Protein AF-A0A378N7R4-F1 (afdb_monomer_lite)

Radius of gyration: 13.7 Å; chains: 1; bounding box: 36×20×37 Å

Organism: Mannheimia haemolytica (NCBI:txid75985)

pLDDT: mean 88.87, std 7.48, range [58.0, 95.94]

Secondary structure (DSSP, 8-state):
-HHHHHHHHH-SSHHHHHHHHHHHHHHHHHHHTS--GGGTT-HHHHHHHHHHHHHHHHHHHHHHHHHHTT-HHHHHHHHHHHHHHHHHHHHHH-

InterPro domains:
  IPR009155 Cytochrome b562 [PF07361] (1-94)
  IPR010980 Cytochrome c/b562 [SSF47175] (1-94)

Sequence (94 aa):
MNMQANKLMRAESAEEFSEIANDFIIITEKTKGIFPNSVEGDKAAQEDYQAGMQKLIDMVNQASEKAQAGELQEAKMLISELEMIKREYHKKYK

Structure (mmCIF, N/CA/C/O backbone):
data_AF-A0A378N7R4-F1
#
_entry.id   AF-A0A378N7R4-F1
#
loop_
_atom_site.group_PDB
_atom_site.id
_atom_site.type_symbol
_atom_site.label_atom_id
_atom_site.label_alt_id
_atom_site.label_comp_id
_atom_site.label_asym_id
_atom_site.label_entity_id
_atom_site.label_seq_id
_atom_site.pdbx_PDB_ins_code
_atom_site.Cartn_x
_atom_site.Cartn_y
_atom_site.Cartn_z
_atom_site.occupancy
_atom_site.B_iso_or_equiv
_atom_site.auth_seq_id
_atom_site.auth_comp_id
_atom_site.auth_asym_id
_atom_site.auth_atom_id
_atom_site.pdbx_PDB_model_num
ATOM 1 N N . MET A 1 1 ? 10.387 2.123 2.869 1.00 58.00 1 MET A N 1
ATOM 2 C CA . MET A 1 1 ? 9.214 1.296 2.508 1.00 58.00 1 MET A CA 1
ATOM 3 C C . MET A 1 1 ? 8.905 0.147 3.478 1.00 58.00 1 MET A C 1
ATOM 5 O O . MET A 1 1 ? 7.731 -0.144 3.658 1.00 58.00 1 MET A O 1
ATOM 9 N N . ASN A 1 2 ? 9.870 -0.544 4.115 1.00 59.00 2 ASN A N 1
ATOM 10 C CA . ASN A 1 2 ? 9.554 -1.609 5.105 1.00 59.00 2 ASN A CA 1
ATOM 11 C C . ASN A 1 2 ? 8.912 -1.118 6.411 1.00 59.00 2 ASN A C 1
ATOM 13 O O . ASN A 1 2 ? 8.248 -1.885 7.101 1.00 59.00 2 ASN A O 1
ATOM 17 N N . MET A 1 3 ? 9.091 0.155 6.754 1.00 62.06 3 MET A N 1
ATOM 18 C CA . MET A 1 3 ? 8.549 0.704 7.994 1.00 62.06 3 MET A CA 1
ATOM 19 C C . MET A 1 3 ? 7.047 1.002 7.884 1.00 62.06 3 MET A C 1
ATOM 21 O O . MET A 1 3 ? 6.328 0.850 8.860 1.00 62.06 3 MET A O 1
ATOM 25 N N . GLN A 1 4 ? 6.570 1.394 6.700 1.00 72.69 4 GLN A N 1
ATOM 26 C CA . GLN A 1 4 ? 5.199 1.857 6.479 1.00 72.69 4 GLN A CA 1
ATOM 27 C C . GLN A 1 4 ? 4.164 0.718 6.495 1.00 72.69 4 GLN A C 1
ATOM 29 O O . GLN A 1 4 ? 3.147 0.844 7.163 1.00 72.69 4 GLN A O 1
ATOM 34 N N . ALA A 1 5 ? 4.444 -0.427 5.864 1.00 76.69 5 ALA A N 1
ATOM 35 C CA . ALA A 1 5 ? 3.527 -1.576 5.889 1.00 76.69 5 ALA A CA 1
ATOM 36 C C . ALA A 1 5 ? 3.338 -2.152 7.307 1.00 76.69 5 ALA A C 1
ATOM 38 O O . ALA A 1 5 ? 2.227 -2.468 7.721 1.00 76.69 5 ALA A O 1
ATOM 39 N N . ASN A 1 6 ? 4.410 -2.195 8.106 1.00 85.00 6 ASN A N 1
ATOM 40 C CA . ASN A 1 6 ? 4.316 -2.577 9.518 1.00 85.00 6 ASN A CA 1
ATOM 41 C C . ASN A 1 6 ? 3.503 -1.577 10.352 1.00 85.00 6 ASN A C 1
ATOM 43 O O . ASN A 1 6 ? 2.845 -1.983 11.306 1.00 85.00 6 ASN A O 1
ATOM 47 N N . LYS A 1 7 ? 3.552 -0.283 10.014 1.00 88.56 7 LYS A N 1
ATOM 48 C CA . LYS A 1 7 ? 2.719 0.738 10.660 1.00 88.56 7 LYS A CA 1
ATOM 49 C C . LYS A 1 7 ? 1.242 0.549 10.301 1.00 88.56 7 LYS A C 1
ATOM 51 O O . LYS A 1 7 ? 0.422 0.533 11.206 1.00 88.56 7 LYS A O 1
ATOM 56 N N . LEU A 1 8 ? 0.917 0.279 9.034 1.00 90.75 8 LEU A N 1
ATOM 57 C CA . LEU A 1 8 ? -0.456 -0.020 8.596 1.00 90.75 8 LEU A CA 1
ATOM 58 C C . LEU A 1 8 ? -1.065 -1.218 9.345 1.00 90.75 8 LEU A C 1
ATOM 60 O O . LEU A 1 8 ? -2.201 -1.159 9.804 1.00 90.75 8 LEU A O 1
ATOM 64 N N . MET A 1 9 ? -0.288 -2.285 9.560 1.00 90.75 9 MET A N 1
ATOM 65 C CA . MET A 1 9 ? -0.730 -3.444 10.354 1.00 90.75 9 MET A CA 1
ATOM 66 C C . MET A 1 9 ? -1.013 -3.106 11.826 1.00 90.75 9 MET A C 1
ATOM 68 O O . MET A 1 9 ? -1.841 -3.754 12.474 1.00 90.75 9 MET A O 1
ATOM 72 N N . ARG A 1 10 ? -0.322 -2.098 12.363 1.00 92.31 10 ARG A N 1
ATOM 73 C CA . ARG A 1 10 ? -0.418 -1.675 13.764 1.00 92.31 10 ARG A CA 1
ATOM 74 C C . ARG A 1 10 ? -1.445 -0.578 14.010 1.00 92.31 10 ARG A C 1
ATOM 76 O O . ARG A 1 10 ? -1.793 -0.407 15.166 1.00 92.31 10 ARG A O 1
ATOM 83 N N . ALA A 1 11 ? -1.947 0.080 12.966 1.00 93.88 11 ALA A N 1
ATOM 84 C CA . ALA A 1 11 ? -2.925 1.155 13.093 1.00 93.88 11 ALA A CA 1
ATOM 85 C C . ALA A 1 11 ? -4.134 0.726 13.940 1.00 93.88 11 ALA A C 1
ATOM 87 O O . ALA A 1 11 ? -4.708 -0.344 13.710 1.00 93.88 11 ALA A O 1
ATOM 88 N N . GLU A 1 12 ? -4.509 1.533 14.924 1.00 93.38 12 GLU A N 1
ATOM 89 C CA . GLU A 1 12 ? -5.591 1.235 15.868 1.00 93.38 12 GLU A CA 1
ATOM 90 C C . GLU A 1 12 ? -6.938 1.810 15.411 1.00 93.38 12 GLU A C 1
ATOM 92 O O . GLU A 1 12 ? -7.985 1.365 15.882 1.00 93.38 12 GLU A O 1
ATOM 97 N N . SER A 1 13 ? -6.928 2.735 14.445 1.00 95.25 13 SER A N 1
ATOM 98 C CA . SER A 1 13 ? -8.130 3.330 13.856 1.00 95.25 13 SER A CA 1
ATOM 99 C C . SER A 1 13 ? -8.056 3.452 12.330 1.00 95.25 13 SER A C 1
ATOM 101 O O . SER A 1 13 ? -6.998 3.291 11.715 1.00 95.25 13 SER A O 1
ATOM 103 N N . ALA A 1 14 ? -9.205 3.733 11.709 1.00 93.69 14 ALA A N 1
ATOM 104 C CA . ALA A 1 14 ? -9.305 3.983 10.273 1.00 93.69 14 ALA A CA 1
ATOM 105 C C . ALA A 1 14 ? -8.596 5.282 9.856 1.00 93.69 14 ALA A C 1
ATOM 107 O O . ALA A 1 14 ? -8.012 5.346 8.771 1.00 93.69 14 ALA A O 1
ATOM 108 N N . GLU A 1 15 ? -8.614 6.300 10.719 1.00 94.12 15 GLU A N 1
ATOM 109 C CA . GLU A 1 15 ? -7.913 7.569 10.519 1.00 94.12 15 GLU A CA 1
ATOM 110 C C . GLU A 1 15 ? -6.400 7.354 10.517 1.00 94.12 15 GLU A C 1
ATOM 112 O O . GLU A 1 15 ? -5.738 7.715 9.546 1.00 94.12 15 GLU A O 1
ATOM 117 N N . GLU A 1 16 ? -5.867 6.680 11.543 1.00 94.88 16 GLU A N 1
ATOM 118 C CA . GLU A 1 16 ? -4.436 6.370 11.620 1.00 94.88 16 GLU A CA 1
ATOM 119 C C . GLU A 1 16 ? -3.998 5.521 10.417 1.00 94.88 16 GLU A C 1
ATOM 121 O O . GLU A 1 16 ? -2.971 5.787 9.789 1.00 94.88 16 GLU A O 1
ATOM 126 N N . PHE A 1 17 ? -4.808 4.526 10.040 1.00 95.94 17 PHE A N 1
ATOM 127 C CA . PHE A 1 17 ? -4.546 3.708 8.860 1.00 95.94 17 PHE A CA 1
ATOM 128 C C . PHE A 1 17 ? -4.483 4.560 7.585 1.00 95.94 17 PHE A C 1
ATOM 130 O O . PHE A 1 17 ? -3.545 4.414 6.802 1.00 95.94 17 PHE A O 1
ATOM 137 N N . SER A 1 18 ? -5.445 5.467 7.388 1.00 93.50 18 SER A N 1
ATOM 138 C CA . SER A 1 18 ? -5.518 6.340 6.209 1.00 93.50 18 SER A CA 1
ATOM 139 C C . SER A 1 18 ? -4.332 7.307 6.128 1.00 93.50 18 SER A C 1
ATOM 141 O O . SER A 1 18 ? -3.790 7.532 5.047 1.00 93.50 18 SER A O 1
ATOM 143 N N . GLU A 1 19 ? -3.883 7.864 7.255 1.00 94.69 19 GLU A N 1
ATOM 144 C CA . GLU A 1 19 ? -2.698 8.731 7.302 1.00 94.69 19 GLU A CA 1
ATOM 145 C C . GLU A 1 19 ? -1.433 7.975 6.885 1.00 94.69 19 GLU A C 1
ATOM 147 O O . GLU A 1 19 ? -0.695 8.413 5.998 1.00 94.69 19 GLU A O 1
ATOM 152 N N . ILE A 1 20 ? -1.214 6.786 7.455 1.00 94.88 20 ILE A N 1
ATOM 153 C CA . ILE A 1 20 ? -0.062 5.948 7.108 1.00 94.88 20 ILE A CA 1
ATOM 154 C C . ILE A 1 20 ? -0.149 5.481 5.643 1.00 94.88 20 ILE A C 1
ATOM 156 O O . ILE A 1 20 ? 0.878 5.377 4.962 1.00 94.88 20 ILE A O 1
ATOM 160 N N . ALA A 1 21 ? -1.357 5.197 5.146 1.00 94.38 21 ALA A N 1
ATOM 161 C CA . ALA A 1 21 ? -1.603 4.787 3.766 1.00 94.38 21 ALA A CA 1
ATOM 162 C C . ALA A 1 21 ? -1.223 5.907 2.790 1.00 94.38 21 ALA A C 1
ATOM 164 O O . ALA A 1 21 ? -0.470 5.668 1.844 1.00 94.38 21 ALA A O 1
ATOM 165 N N . ASN A 1 22 ? -1.645 7.141 3.073 1.00 94.69 22 ASN A N 1
ATOM 166 C CA . ASN A 1 22 ? -1.269 8.318 2.292 1.00 94.69 22 ASN A CA 1
ATOM 167 C C . ASN A 1 22 ? 0.250 8.525 2.259 1.00 94.69 22 ASN A C 1
ATOM 169 O O . ASN A 1 22 ? 0.826 8.710 1.184 1.00 94.69 22 ASN A O 1
ATOM 173 N N . ASP A 1 23 ? 0.924 8.412 3.404 1.00 93.88 23 ASP A N 1
ATOM 174 C CA . ASP A 1 23 ? 2.386 8.493 3.469 1.00 93.88 23 ASP A CA 1
ATOM 175 C C . ASP A 1 23 ? 3.062 7.415 2.610 1.00 93.88 23 ASP A C 1
ATOM 177 O O . ASP A 1 23 ? 4.039 7.686 1.900 1.00 93.88 23 ASP A O 1
ATOM 181 N N . PHE A 1 24 ? 2.552 6.180 2.652 1.00 92.50 24 PHE A N 1
ATOM 182 C CA . PHE A 1 24 ? 3.053 5.091 1.817 1.00 92.50 24 PHE A CA 1
ATOM 183 C C . PHE A 1 24 ? 2.910 5.420 0.329 1.00 92.50 24 PHE A C 1
ATOM 185 O O . PHE A 1 24 ? 3.874 5.248 -0.424 1.00 92.50 24 PHE A O 1
ATOM 192 N N . ILE A 1 25 ? 1.740 5.902 -0.092 1.00 93.44 25 ILE A N 1
ATOM 193 C CA . ILE A 1 25 ? 1.444 6.234 -1.489 1.00 93.44 25 ILE A CA 1
ATOM 194 C C . ILE A 1 25 ? 2.369 7.350 -1.975 1.00 93.44 25 ILE A C 1
ATOM 196 O O . ILE A 1 25 ? 3.026 7.188 -3.001 1.00 93.44 25 ILE A O 1
ATOM 200 N N . ILE A 1 26 ? 2.521 8.431 -1.203 1.00 93.12 26 ILE A N 1
ATOM 201 C CA . ILE A 1 26 ? 3.398 9.560 -1.551 1.00 93.12 26 ILE A CA 1
ATOM 202 C C . ILE A 1 26 ? 4.848 9.097 -1.738 1.00 93.12 26 ILE A C 1
ATOM 204 O O . ILE A 1 26 ? 5.527 9.506 -2.683 1.00 93.12 26 ILE A O 1
ATOM 208 N N . ILE A 1 27 ? 5.350 8.247 -0.839 1.00 91.00 27 ILE A N 1
ATOM 209 C CA . ILE A 1 27 ? 6.714 7.710 -0.936 1.00 91.00 27 ILE A CA 1
ATOM 210 C C . ILE A 1 27 ? 6.850 6.791 -2.155 1.00 91.00 27 ILE A C 1
ATOM 212 O O . ILE A 1 27 ? 7.878 6.822 -2.837 1.00 91.00 27 ILE A O 1
ATOM 216 N N . THR A 1 28 ? 5.833 5.978 -2.429 1.00 90.44 28 THR A N 1
ATOM 217 C CA . THR A 1 28 ? 5.843 5.021 -3.539 1.00 90.44 28 THR A CA 1
ATOM 218 C C . THR A 1 28 ? 5.772 5.725 -4.886 1.00 90.44 28 THR A C 1
ATOM 220 O O . THR A 1 28 ? 6.573 5.398 -5.754 1.00 90.44 28 THR A O 1
ATOM 223 N N . GLU A 1 29 ? 4.955 6.768 -5.032 1.00 92.06 29 GLU A N 1
ATOM 224 C CA . GLU A 1 29 ? 4.927 7.608 -6.237 1.00 92.06 29 GLU A CA 1
ATOM 225 C C . GLU A 1 29 ? 6.276 8.284 -6.498 1.00 92.06 29 GLU A C 1
ATOM 227 O O . GLU A 1 29 ? 6.805 8.233 -7.607 1.00 92.06 29 GLU A O 1
ATOM 232 N N . LYS A 1 30 ? 6.910 8.840 -5.457 1.00 90.38 30 LYS A N 1
ATOM 233 C CA . LYS A 1 30 ? 8.263 9.406 -5.592 1.00 90.38 30 LYS A CA 1
ATOM 234 C C . LYS A 1 30 ? 9.281 8.362 -6.049 1.00 90.38 30 LYS A C 1
ATOM 236 O O . LYS A 1 30 ? 10.161 8.666 -6.845 1.00 90.38 30 LYS A O 1
ATOM 241 N N . THR A 1 31 ? 9.165 7.137 -5.544 1.00 86.50 31 THR A N 1
ATOM 242 C CA . THR A 1 31 ? 10.108 6.049 -5.839 1.00 86.50 31 THR A CA 1
ATOM 243 C C . THR A 1 31 ? 9.855 5.420 -7.207 1.00 86.50 31 THR A C 1
ATOM 245 O O . THR A 1 31 ? 10.798 5.021 -7.871 1.00 86.50 31 THR A O 1
ATOM 248 N N . LYS A 1 32 ? 8.608 5.402 -7.682 1.00 87.62 32 LYS A N 1
ATOM 249 C CA . LYS A 1 32 ? 8.225 4.927 -9.020 1.00 87.62 32 LYS A CA 1
ATOM 250 C C . LYS A 1 32 ? 8.942 5.683 -10.149 1.00 87.62 32 LYS A C 1
ATOM 252 O O . LYS A 1 32 ? 9.163 5.117 -11.217 1.00 87.62 32 LYS A O 1
ATOM 257 N N . GLY A 1 33 ? 9.335 6.938 -9.913 1.00 85.38 33 GLY A N 1
ATOM 258 C CA . GLY A 1 33 ? 10.157 7.729 -10.837 1.00 85.38 33 GLY A CA 1
ATOM 259 C C . GLY A 1 33 ? 11.673 7.517 -10.711 1.00 85.38 33 GLY A C 1
ATOM 260 O O . GLY A 1 33 ? 12.421 8.067 -11.514 1.00 85.38 33 GLY A O 1
ATOM 261 N N . ILE A 1 34 ? 12.139 6.754 -9.717 1.00 87.06 34 ILE A N 1
ATOM 262 C CA . ILE A 1 34 ? 13.559 6.502 -9.451 1.00 87.06 34 ILE A CA 1
ATOM 263 C C . ILE A 1 34 ? 13.858 5.045 -9.794 1.00 87.06 34 ILE A C 1
ATOM 265 O O . ILE A 1 34 ? 13.488 4.127 -9.065 1.00 87.06 34 ILE A O 1
ATOM 269 N N . PHE A 1 35 ? 14.547 4.832 -10.909 1.00 84.75 35 PHE A N 1
ATOM 270 C CA . PHE A 1 35 ? 14.875 3.488 -11.358 1.00 84.75 35 PHE A CA 1
ATOM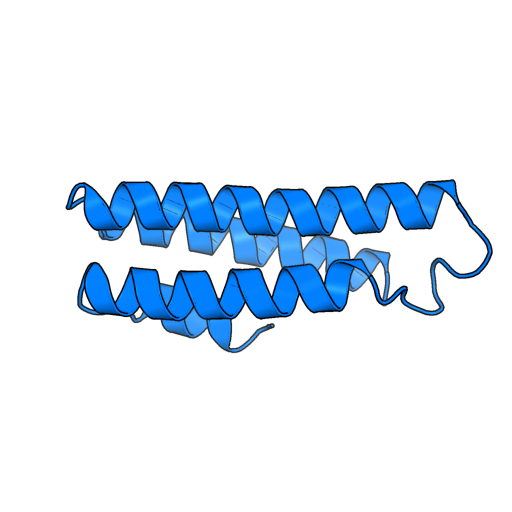 271 C C . PHE A 1 35 ? 16.069 2.906 -10.592 1.00 84.75 35 PHE A C 1
ATOM 273 O O . PHE A 1 35 ? 17.077 3.596 -10.419 1.00 84.75 35 PHE A O 1
ATOM 280 N N . PRO A 1 36 ? 15.996 1.642 -10.142 1.00 84.19 36 PRO A N 1
ATOM 281 C CA . PRO A 1 36 ? 17.173 0.940 -9.650 1.00 84.19 36 PRO A CA 1
ATOM 282 C C . PRO A 1 36 ? 18.159 0.661 -10.795 1.00 84.19 36 PRO A C 1
ATOM 284 O O . PRO A 1 36 ? 17.756 0.456 -11.939 1.00 84.19 36 PRO A O 1
ATOM 287 N N . ASN A 1 37 ? 19.455 0.577 -10.479 1.00 85.69 37 ASN A N 1
ATOM 288 C CA . ASN A 1 37 ? 20.508 0.292 -11.469 1.00 85.69 37 ASN A CA 1
ATOM 289 C C . ASN A 1 37 ? 20.266 -1.024 -12.234 1.00 85.69 37 ASN A C 1
ATOM 291 O O . ASN A 1 37 ? 20.702 -1.180 -13.368 1.00 85.69 37 ASN A O 1
ATOM 295 N N . SER A 1 38 ? 19.550 -1.969 -11.620 1.00 84.69 38 SER A N 1
ATOM 296 C CA . SER A 1 38 ? 19.173 -3.260 -12.204 1.00 84.69 38 SER A CA 1
ATOM 297 C C . SER A 1 38 ? 18.252 -3.156 -13.428 1.00 84.69 38 SER A C 1
ATOM 299 O O . SER A 1 38 ? 18.164 -4.119 -14.186 1.00 84.69 38 SER A O 1
ATOM 301 N N . VAL A 1 39 ? 17.583 -2.015 -13.638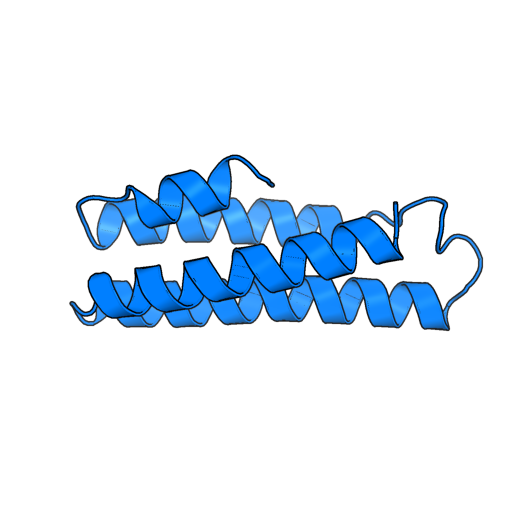 1.00 86.38 39 VAL A N 1
ATOM 302 C CA . VAL A 1 39 ? 16.709 -1.757 -14.802 1.00 86.38 39 VAL A CA 1
ATOM 303 C C . VAL A 1 39 ? 17.222 -0.610 -15.678 1.00 86.38 39 VAL A C 1
ATOM 305 O O . VAL A 1 39 ? 16.516 -0.105 -16.552 1.00 86.38 39 VAL A O 1
ATOM 308 N N . GLU A 1 40 ? 18.445 -0.138 -15.441 1.00 84.19 40 GLU A N 1
ATOM 309 C CA . GLU A 1 40 ? 19.019 0.962 -16.209 1.00 84.19 40 GLU A CA 1
ATOM 310 C C . GLU A 1 40 ? 19.216 0.556 -17.678 1.00 84.19 40 GLU A C 1
ATOM 312 O O . GLU A 1 40 ? 19.764 -0.499 -17.987 1.00 84.19 40 GLU A O 1
ATOM 317 N N . GLY A 1 41 ? 18.731 1.385 -18.606 1.00 84.38 41 GLY A N 1
ATOM 318 C CA . GLY A 1 41 ? 18.817 1.122 -20.047 1.00 84.38 41 GLY A CA 1
ATOM 319 C C . GLY A 1 41 ? 17.849 0.060 -20.591 1.00 84.38 41 GLY A C 1
ATOM 320 O O . GLY A 1 41 ? 17.721 -0.050 -21.809 1.00 84.38 41 GLY A O 1
ATOM 321 N N . ASP A 1 42 ? 17.124 -0.665 -19.733 1.00 90.75 42 ASP A N 1
ATOM 322 C CA . ASP A 1 42 ? 16.090 -1.622 -20.136 1.00 90.75 42 ASP A CA 1
ATOM 323 C C . ASP A 1 42 ? 14.692 -1.026 -19.933 1.00 90.75 42 ASP A C 1
ATOM 325 O O . ASP A 1 42 ? 14.130 -1.015 -18.837 1.00 90.75 42 ASP A O 1
ATOM 329 N N . LYS A 1 43 ? 14.106 -0.545 -21.032 1.00 90.06 43 LYS A N 1
ATOM 330 C CA . LYS A 1 43 ? 12.775 0.068 -21.025 1.00 90.06 43 LYS A CA 1
ATOM 331 C C . LYS A 1 43 ? 11.679 -0.900 -20.559 1.00 90.06 43 LYS A C 1
ATOM 333 O O . LYS A 1 43 ? 10.772 -0.476 -19.849 1.00 90.06 43 LYS A O 1
ATOM 338 N N . ALA A 1 44 ? 11.756 -2.180 -20.924 1.00 91.56 44 ALA A N 1
ATOM 339 C CA . ALA A 1 44 ? 10.744 -3.157 -20.525 1.00 91.56 44 ALA A CA 1
ATOM 340 C C . ALA A 1 44 ? 10.826 -3.436 -19.018 1.00 91.56 44 ALA A C 1
ATOM 342 O O . ALA A 1 44 ? 9.803 -3.496 -18.335 1.00 91.56 44 ALA A O 1
ATOM 343 N N . ALA A 1 45 ? 12.043 -3.533 -18.477 1.00 89.12 45 ALA A N 1
ATOM 344 C CA . ALA A 1 45 ? 12.250 -3.688 -17.042 1.00 89.12 45 ALA A CA 1
ATOM 345 C C . ALA A 1 45 ? 11.827 -2.438 -16.245 1.00 89.12 45 ALA A C 1
ATOM 347 O O . ALA A 1 45 ? 11.282 -2.570 -15.148 1.00 89.12 45 ALA A O 1
ATOM 348 N N . GLN A 1 46 ? 12.022 -1.237 -16.800 1.00 90.75 46 GLN A N 1
ATOM 349 C CA . GLN A 1 46 ? 11.538 0.024 -16.221 1.00 90.75 46 GLN A CA 1
ATOM 350 C C . GLN A 1 46 ? 10.008 0.095 -16.171 1.00 90.75 46 GLN A C 1
ATOM 352 O O . GLN A 1 46 ? 9.450 0.458 -15.134 1.00 90.75 46 GLN A O 1
ATOM 357 N N . GLU A 1 47 ? 9.328 -0.275 -17.259 1.00 91.94 47 GLU A N 1
ATOM 358 C CA . GLU A 1 47 ? 7.862 -0.320 -17.322 1.00 91.94 47 GLU A CA 1
ATOM 359 C C . GLU A 1 47 ? 7.289 -1.341 -16.324 1.00 91.94 47 GLU A C 1
ATOM 361 O O . GLU A 1 47 ? 6.355 -1.029 -15.585 1.00 91.94 47 GLU A O 1
ATOM 366 N N . ASP A 1 48 ? 7.890 -2.529 -16.229 1.00 90.75 48 ASP A N 1
ATOM 367 C CA . ASP A 1 48 ? 7.485 -3.580 -15.285 1.00 90.75 48 ASP A CA 1
ATOM 368 C C . ASP A 1 48 ? 7.711 -3.163 -13.817 1.00 90.75 48 ASP A C 1
ATOM 370 O O . ASP A 1 48 ? 6.853 -3.371 -12.954 1.00 90.75 48 ASP A O 1
ATOM 374 N N . TYR A 1 49 ? 8.823 -2.478 -13.527 1.00 90.19 49 TYR A N 1
ATOM 375 C CA . TYR A 1 49 ? 9.070 -1.876 -12.215 1.00 90.19 49 TYR A CA 1
ATOM 376 C C . TYR A 1 49 ? 7.999 -0.836 -11.851 1.00 90.19 49 TYR A C 1
ATOM 378 O O . TYR A 1 49 ? 7.444 -0.873 -10.748 1.00 90.19 49 TYR A O 1
ATOM 386 N N . GLN A 1 50 ? 7.670 0.071 -12.776 1.00 91.62 50 GLN A N 1
ATOM 387 C CA . GLN A 1 50 ? 6.647 1.097 -12.554 1.00 91.62 50 GLN A CA 1
ATOM 388 C C . GLN A 1 50 ? 5.255 0.500 -12.361 1.00 91.62 50 GLN A C 1
ATOM 390 O O . GLN A 1 50 ? 4.524 0.949 -11.476 1.00 91.62 50 GLN A O 1
ATOM 395 N N . ALA A 1 51 ? 4.901 -0.518 -13.147 1.00 92.06 51 ALA A N 1
ATOM 396 C CA . ALA A 1 51 ? 3.652 -1.255 -12.993 1.00 92.06 51 ALA A CA 1
ATOM 397 C C . ALA A 1 51 ? 3.577 -1.943 -11.620 1.00 92.06 51 ALA A C 1
ATOM 399 O O . ALA A 1 51 ? 2.544 -1.894 -10.955 1.00 92.06 51 ALA A O 1
ATOM 400 N N . GLY A 1 52 ? 4.693 -2.505 -11.148 1.00 90.25 52 GLY A N 1
ATOM 401 C CA . GLY A 1 52 ? 4.817 -3.038 -9.793 1.00 90.25 52 GLY A CA 1
ATOM 402 C C . GLY A 1 52 ? 4.551 -2.005 -8.708 1.00 90.25 52 GLY A C 1
ATOM 403 O O . GLY A 1 52 ? 3.761 -2.248 -7.798 1.00 90.25 52 GLY A O 1
ATOM 404 N N . MET A 1 53 ? 5.175 -0.831 -8.820 1.00 91.12 53 MET A N 1
ATOM 405 C CA . MET A 1 53 ? 4.957 0.266 -7.875 1.00 91.12 53 MET A CA 1
ATOM 406 C C . MET A 1 53 ? 3.513 0.774 -7.904 1.00 91.12 53 MET A C 1
ATOM 408 O O . MET A 1 53 ? 2.945 1.025 -6.842 1.00 91.12 53 MET A O 1
ATOM 412 N N . GLN A 1 54 ? 2.890 0.854 -9.085 1.00 93.81 54 GLN A N 1
ATOM 413 C CA . GLN A 1 54 ? 1.472 1.200 -9.203 1.00 93.81 54 GLN A CA 1
ATOM 414 C C . GLN A 1 54 ? 0.583 0.168 -8.506 1.00 93.81 54 GLN A C 1
ATOM 416 O O . GLN A 1 54 ? -0.292 0.538 -7.733 1.00 93.81 54 GLN A O 1
ATOM 421 N N . LYS A 1 55 ? 0.863 -1.127 -8.684 1.00 92.25 55 LYS A N 1
ATOM 422 C CA . LYS A 1 55 ? 0.115 -2.199 -8.016 1.00 92.25 55 LYS A CA 1
ATOM 423 C C . LYS A 1 55 ? 0.180 -2.092 -6.488 1.00 92.25 55 LYS A C 1
ATOM 425 O O . LYS A 1 55 ? -0.812 -2.360 -5.814 1.00 92.25 55 LYS A O 1
ATOM 430 N N . LEU A 1 56 ? 1.330 -1.695 -5.933 1.00 91.06 56 LEU A N 1
ATOM 431 C CA . LEU A 1 56 ? 1.462 -1.445 -4.493 1.00 91.06 56 LEU A CA 1
ATOM 432 C C . LEU A 1 56 ? 0.588 -0.263 -4.046 1.00 91.06 56 LEU A C 1
ATOM 434 O O . LEU A 1 56 ? -0.060 -0.353 -3.008 1.00 91.06 56 LEU A O 1
ATOM 438 N N . ILE A 1 57 ? 0.559 0.821 -4.824 1.00 93.19 57 ILE A N 1
ATOM 439 C CA . ILE A 1 57 ? -0.282 1.998 -4.554 1.00 93.19 57 ILE A CA 1
ATOM 440 C C . ILE A 1 57 ? -1.764 1.621 -4.585 1.00 93.19 57 ILE A C 1
ATOM 442 O O . ILE A 1 57 ? -2.488 1.924 -3.640 1.00 93.19 57 ILE A O 1
ATOM 446 N N . ASP A 1 58 ? -2.200 0.908 -5.621 1.00 94.56 58 ASP A N 1
ATOM 447 C CA . ASP A 1 58 ? -3.598 0.510 -5.794 1.00 94.56 58 ASP A CA 1
ATOM 448 C C . ASP A 1 58 ? -4.077 -0.380 -4.639 1.00 94.56 58 ASP A C 1
ATOM 450 O O . ASP A 1 58 ? -5.178 -0.198 -4.124 1.00 94.56 58 ASP A O 1
ATOM 454 N N . MET A 1 59 ? -3.228 -1.300 -4.174 1.00 93.62 59 MET A N 1
ATOM 455 C CA . MET A 1 59 ? -3.536 -2.160 -3.030 1.00 93.62 59 MET A CA 1
ATOM 456 C C . MET A 1 59 ? -3.660 -1.369 -1.719 1.00 93.62 59 MET A C 1
ATOM 458 O O . MET A 1 59 ? -4.546 -1.656 -0.915 1.00 93.62 59 MET A O 1
ATOM 462 N N . VAL A 1 60 ? -2.815 -0.354 -1.501 1.00 94.38 60 VAL A N 1
ATOM 463 C CA . VAL A 1 60 ? -2.932 0.522 -0.321 1.00 94.38 60 VAL A CA 1
ATOM 464 C C . VAL A 1 60 ? -4.166 1.415 -0.400 1.00 94.38 60 VAL A C 1
ATOM 466 O O . VAL A 1 60 ? -4.825 1.596 0.621 1.00 94.38 60 VAL A O 1
ATOM 469 N N . ASN A 1 61 ? -4.525 1.913 -1.586 1.00 95.31 61 ASN A N 1
ATOM 470 C CA . ASN A 1 61 ? -5.775 2.649 -1.792 1.00 95.31 61 ASN A CA 1
ATOM 471 C C . ASN A 1 61 ? -6.989 1.785 -1.434 1.00 95.31 61 ASN A C 1
ATOM 473 O O . ASN A 1 61 ? -7.804 2.196 -0.613 1.00 95.31 61 ASN A O 1
ATOM 477 N N . GLN A 1 62 ? -7.060 0.557 -1.957 1.00 95.38 62 GLN A N 1
ATOM 478 C CA . GLN A 1 62 ? -8.137 -0.382 -1.626 1.00 95.38 62 GLN A CA 1
ATOM 479 C C . GLN A 1 62 ? -8.190 -0.679 -0.123 1.00 95.38 62 GLN A C 1
ATOM 481 O O . GLN A 1 62 ? -9.263 -0.684 0.478 1.00 95.38 62 GLN A O 1
ATOM 486 N N . ALA A 1 63 ? -7.036 -0.882 0.517 1.00 94.94 63 ALA A N 1
ATOM 487 C CA . ALA A 1 63 ? -6.981 -1.079 1.960 1.00 94.94 63 ALA A CA 1
ATOM 488 C C . ALA A 1 63 ? -7.456 0.165 2.737 1.00 94.94 63 ALA A C 1
ATOM 490 O O . ALA A 1 63 ? -8.142 0.033 3.747 1.00 94.94 63 ALA A O 1
ATOM 491 N N . SER A 1 64 ? -7.145 1.373 2.262 1.00 94.56 64 SER A N 1
ATOM 492 C CA . SER A 1 64 ? -7.615 2.622 2.867 1.00 94.56 64 SER A CA 1
ATOM 493 C C . SER A 1 64 ? -9.133 2.784 2.741 1.00 94.56 64 SER A C 1
ATOM 495 O O . SER A 1 64 ? -9.783 3.147 3.718 1.00 94.56 64 SER A O 1
ATOM 497 N N . GLU A 1 65 ? -9.712 2.472 1.579 1.00 95.44 65 GLU A N 1
ATOM 498 C CA 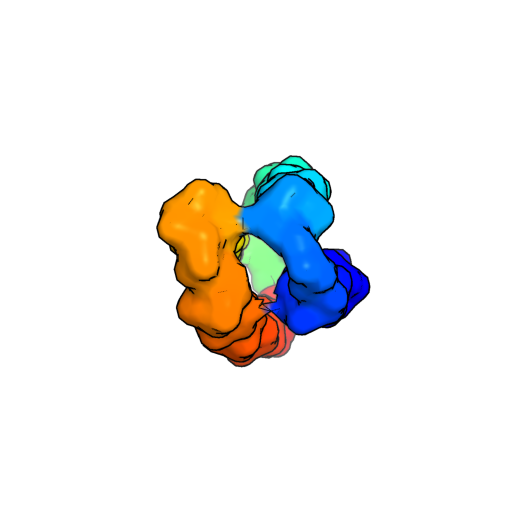. GLU A 1 65 ? -11.168 2.483 1.362 1.00 95.44 65 GLU A CA 1
ATOM 499 C C . GLU A 1 65 ? -11.877 1.500 2.303 1.00 95.44 65 GLU A C 1
ATOM 501 O O . GLU A 1 65 ? -12.864 1.848 2.951 1.00 95.44 65 GLU A O 1
ATOM 506 N N . LYS A 1 66 ? -11.317 0.294 2.453 1.00 95.19 66 LYS A N 1
ATOM 507 C CA . LYS A 1 66 ? -11.785 -0.717 3.409 1.00 95.19 66 LYS A CA 1
ATOM 508 C C . LYS A 1 66 ? -11.726 -0.219 4.851 1.00 95.19 66 LYS A C 1
ATOM 510 O O . LYS A 1 66 ? -12.704 -0.333 5.586 1.00 95.19 66 LYS A O 1
ATOM 515 N N . ALA A 1 67 ? -10.614 0.392 5.258 1.00 95.25 67 ALA A N 1
ATOM 516 C CA . ALA A 1 67 ? -10.486 0.959 6.597 1.00 95.25 67 ALA A CA 1
ATOM 517 C C . ALA A 1 67 ? -11.545 2.047 6.852 1.00 95.25 67 ALA A C 1
ATOM 519 O O . ALA A 1 67 ? -12.200 2.024 7.893 1.00 95.25 67 ALA A O 1
ATOM 520 N N . GLN A 1 68 ? -11.769 2.945 5.886 1.00 94.38 68 GLN A N 1
ATOM 521 C CA . GLN A 1 68 ? -12.775 4.013 5.966 1.00 94.38 68 GLN A CA 1
ATOM 522 C C . GLN A 1 68 ? -14.217 3.491 5.989 1.00 94.38 68 GLN A C 1
ATOM 524 O O . GLN A 1 68 ? -15.082 4.110 6.605 1.00 94.38 68 GLN A O 1
ATOM 529 N N . ALA A 1 69 ? -14.476 2.329 5.386 1.00 95.75 69 ALA A N 1
ATOM 530 C CA . ALA A 1 69 ? -15.758 1.632 5.480 1.00 95.75 69 ALA A CA 1
ATOM 531 C C . ALA A 1 69 ? -15.997 0.953 6.849 1.00 95.75 69 ALA A C 1
ATOM 533 O O . ALA A 1 69 ? -17.039 0.335 7.054 1.00 95.75 69 ALA A O 1
ATOM 534 N N . GLY A 1 70 ? -15.053 1.056 7.794 1.00 94.56 70 GLY A N 1
ATOM 535 C CA . GLY A 1 70 ? -15.105 0.375 9.093 1.00 94.56 70 GLY A CA 1
ATOM 536 C C . GLY A 1 70 ? -14.525 -1.043 9.065 1.00 94.56 70 GLY A C 1
ATOM 537 O O . GLY A 1 70 ? -14.525 -1.734 10.084 1.00 94.56 70 GLY A O 1
ATOM 538 N N . GLU A 1 71 ? -13.969 -1.474 7.932 1.00 95.81 71 GLU A N 1
ATOM 539 C CA . GLU A 1 71 ? -13.428 -2.818 7.703 1.00 95.81 71 GLU A CA 1
ATOM 540 C C . GLU A 1 71 ? -11.904 -2.847 7.941 1.00 95.81 71 GLU A C 1
ATOM 542 O O . GLU A 1 71 ? -11.122 -3.359 7.138 1.00 95.81 71 GLU A O 1
ATOM 547 N N . LEU A 1 72 ? -11.445 -2.296 9.074 1.00 94.00 72 LEU A N 1
ATOM 548 C CA . LEU A 1 72 ? -10.012 -2.153 9.389 1.00 94.00 72 LEU A CA 1
ATOM 549 C C . LEU A 1 72 ? -9.259 -3.498 9.425 1.00 94.00 72 LEU A C 1
ATOM 551 O O . LEU A 1 72 ? -8.084 -3.571 9.069 1.00 94.00 72 LEU A O 1
ATOM 555 N N . GLN A 1 73 ? -9.917 -4.579 9.844 1.00 93.38 73 GLN A N 1
ATOM 556 C CA . GLN A 1 73 ? -9.325 -5.922 9.814 1.00 93.38 73 GLN A CA 1
ATOM 557 C C . GLN A 1 73 ? -9.070 -6.396 8.375 1.00 93.38 73 GLN A C 1
ATOM 559 O O . GLN A 1 73 ? -7.987 -6.904 8.088 1.00 93.38 73 GLN A O 1
ATOM 564 N N . GLU A 1 74 ? -10.019 -6.179 7.459 1.00 92.75 74 GLU A N 1
ATOM 565 C CA . GLU A 1 74 ? -9.857 -6.523 6.040 1.00 92.75 74 GLU A CA 1
ATOM 566 C C . GLU A 1 74 ? -8.768 -5.680 5.380 1.00 92.75 74 GLU A C 1
ATOM 568 O O . GLU A 1 74 ? -7.916 -6.215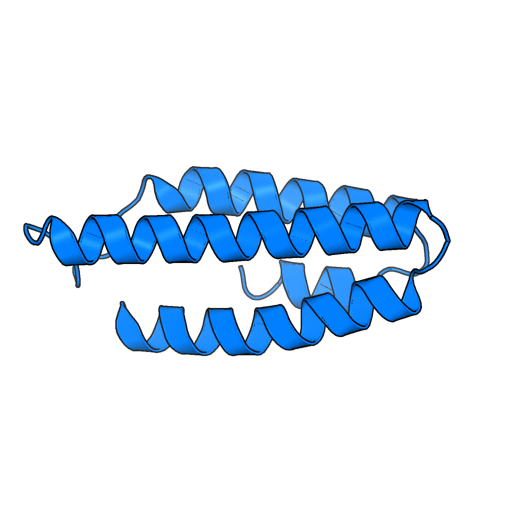 4.669 1.00 92.75 74 GLU A O 1
ATOM 573 N N . ALA A 1 75 ? -8.723 -4.385 5.701 1.00 94.62 75 ALA A N 1
ATOM 574 C CA . ALA A 1 75 ? -7.649 -3.496 5.276 1.00 94.62 75 ALA A CA 1
ATOM 575 C C . ALA A 1 75 ? -6.267 -4.050 5.660 1.00 94.62 75 ALA A C 1
ATOM 577 O O . ALA A 1 75 ? -5.362 -4.121 4.830 1.00 94.62 75 ALA A O 1
ATOM 578 N N . LYS A 1 76 ? -6.100 -4.524 6.901 1.00 93.06 76 LYS A N 1
ATOM 579 C CA . LYS A 1 76 ? -4.842 -5.130 7.368 1.00 93.06 76 LYS A CA 1
ATOM 580 C C . LYS A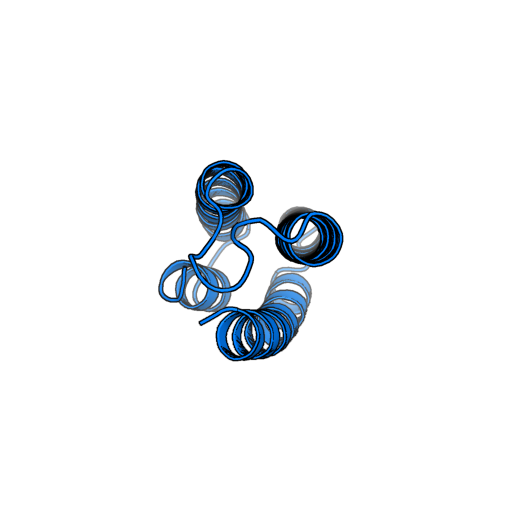 1 76 ? -4.511 -6.451 6.665 1.00 93.06 76 LYS A C 1
ATOM 582 O O . LYS A 1 76 ? -3.337 -6.728 6.414 1.00 93.06 76 LYS A O 1
ATOM 587 N N . MET A 1 77 ? -5.505 -7.259 6.299 1.00 92.00 77 MET A N 1
ATOM 588 C CA . MET A 1 77 ? -5.252 -8.471 5.509 1.00 92.00 77 MET A CA 1
ATOM 589 C C . MET A 1 77 ? -4.659 -8.130 4.135 1.00 92.00 77 MET A C 1
ATOM 591 O O . MET A 1 77 ? -3.642 -8.714 3.761 1.00 92.00 77 MET A O 1
ATOM 595 N N . LEU A 1 78 ? -5.189 -7.111 3.447 1.00 91.00 78 LEU A N 1
ATOM 596 C CA . LEU A 1 78 ? -4.638 -6.633 2.169 1.00 91.00 78 LEU A CA 1
ATOM 597 C C . LEU A 1 78 ? -3.178 -6.163 2.300 1.00 91.00 78 LEU A C 1
ATOM 599 O O . LEU A 1 78 ? -2.338 -6.452 1.450 1.00 91.00 78 LEU A O 1
ATOM 603 N N . ILE A 1 79 ? -2.827 -5.502 3.406 1.00 90.81 79 ILE A N 1
ATOM 604 C CA . ILE A 1 79 ? -1.439 -5.081 3.666 1.00 90.81 79 ILE A CA 1
ATOM 605 C C . ILE A 1 79 ? -0.496 -6.266 3.908 1.00 90.81 79 ILE A C 1
ATOM 607 O O . ILE A 1 79 ? 0.695 -6.190 3.592 1.00 90.81 79 ILE A O 1
ATOM 611 N N . SER A 1 80 ? -1.003 -7.385 4.422 1.00 87.62 80 SER A N 1
ATOM 612 C CA . SER A 1 80 ? -0.196 -8.600 4.570 1.00 87.62 80 SER A CA 1
ATOM 613 C C . SER A 1 80 ? 0.193 -9.183 3.205 1.00 87.62 80 SER A C 1
ATOM 615 O O . SER A 1 80 ? 1.328 -9.630 3.025 1.00 87.62 80 SER A O 1
ATOM 617 N N . GLU A 1 81 ? -0.703 -9.111 2.218 1.00 86.12 81 GLU A N 1
ATOM 618 C CA . GLU A 1 81 ? -0.409 -9.493 0.830 1.00 86.12 81 GLU A CA 1
ATOM 619 C C . GLU A 1 81 ? 0.587 -8.535 0.167 1.00 86.12 81 GLU A C 1
ATOM 621 O O . GLU A 1 81 ? 1.515 -8.972 -0.522 1.00 86.12 81 GLU A O 1
ATOM 626 N N . LEU A 1 82 ? 0.468 -7.237 0.455 1.00 86.44 82 LEU A N 1
ATOM 627 C CA . LEU A 1 82 ? 1.391 -6.212 -0.029 1.00 86.44 82 LEU A CA 1
ATOM 628 C C . LEU A 1 82 ? 2.847 -6.501 0.356 1.00 86.44 82 LEU A C 1
ATOM 630 O O . LEU A 1 82 ? 3.761 -6.311 -0.451 1.00 86.44 82 LEU A O 1
ATOM 634 N N . GLU A 1 83 ? 3.086 -6.975 1.580 1.00 83.69 83 GLU A N 1
ATOM 635 C CA . GLU A 1 83 ? 4.431 -7.326 2.047 1.00 83.69 83 GLU A CA 1
ATOM 636 C C . GLU A 1 83 ? 5.056 -8.469 1.238 1.00 83.69 83 GLU A C 1
ATOM 638 O O . GLU A 1 83 ? 6.269 -8.458 1.005 1.00 83.69 83 GLU A O 1
ATOM 643 N N . MET A 1 84 ? 4.253 -9.426 0.762 1.00 83.75 84 MET A N 1
ATOM 644 C CA . MET A 1 84 ? 4.741 -10.497 -0.111 1.00 83.75 84 MET A CA 1
ATOM 645 C C . MET A 1 84 ? 5.166 -9.939 -1.470 1.00 83.75 84 MET A C 1
ATOM 647 O O . MET A 1 84 ? 6.313 -10.135 -1.878 1.00 83.75 84 MET A O 1
ATOM 651 N N . ILE A 1 85 ? 4.300 -9.148 -2.112 1.00 82.88 85 ILE A N 1
ATOM 652 C CA . ILE A 1 85 ? 4.575 -8.531 -3.420 1.00 82.88 85 ILE A CA 1
ATOM 653 C C . ILE A 1 85 ? 5.822 -7.648 -3.344 1.00 82.88 85 ILE A C 1
ATOM 655 O O . ILE A 1 85 ? 6.708 -7.714 -4.197 1.00 82.88 85 ILE A O 1
ATOM 659 N N . LYS A 1 86 ? 5.949 -6.845 -2.285 1.00 82.38 86 LYS A N 1
ATOM 660 C CA . LYS A 1 86 ? 7.104 -5.964 -2.117 1.00 82.38 86 LYS A CA 1
ATOM 661 C C . LYS A 1 86 ? 8.413 -6.740 -1.990 1.00 82.38 86 LYS A C 1
ATOM 663 O O . LYS A 1 86 ? 9.431 -6.296 -2.519 1.00 82.38 86 LYS A O 1
ATOM 668 N N . ARG A 1 87 ? 8.414 -7.891 -1.310 1.00 83.38 87 ARG A N 1
ATOM 669 C CA . ARG A 1 87 ? 9.603 -8.756 -1.218 1.00 83.38 87 ARG A CA 1
ATOM 670 C C . ARG A 1 87 ? 9.982 -9.336 -2.574 1.00 83.38 87 ARG A C 1
ATOM 672 O O . ARG A 1 87 ? 11.171 -9.372 -2.887 1.00 83.38 87 ARG A O 1
ATOM 679 N N . GLU A 1 88 ? 9.003 -9.750 -3.372 1.00 83.44 88 GLU A N 1
ATOM 680 C CA . GLU A 1 88 ? 9.238 -10.261 -4.726 1.00 83.44 88 GLU A CA 1
ATOM 681 C C . GLU A 1 88 ? 9.851 -9.190 -5.631 1.00 83.44 88 GLU A C 1
ATOM 683 O O . GLU A 1 88 ? 10.915 -9.415 -6.209 1.00 83.44 88 GLU A O 1
ATOM 688 N N . TYR A 1 89 ? 9.252 -7.998 -5.679 1.00 80.44 89 TYR A N 1
ATOM 689 C CA . TYR A 1 89 ? 9.765 -6.875 -6.468 1.00 80.44 89 TYR A CA 1
ATOM 690 C C . TYR A 1 89 ? 11.133 -6.401 -5.974 1.00 80.44 89 TYR A C 1
ATOM 692 O O . TYR A 1 89 ? 12.035 -6.173 -6.778 1.00 80.44 89 TYR A O 1
ATOM 700 N N . HIS A 1 90 ? 11.337 -6.317 -4.656 1.00 81.31 90 HIS A N 1
ATOM 701 C CA . HIS A 1 90 ? 12.646 -5.971 -4.111 1.00 81.31 90 HIS A CA 1
ATOM 702 C C . HIS A 1 90 ? 13.705 -6.998 -4.509 1.00 81.31 90 HIS A C 1
ATOM 704 O O . HIS A 1 90 ? 14.792 -6.604 -4.894 1.00 81.31 90 HIS A O 1
ATOM 710 N N . LYS A 1 91 ? 13.405 -8.302 -4.469 1.00 83.81 91 LYS A N 1
ATOM 711 C CA . LYS A 1 91 ? 14.345 -9.345 -4.904 1.00 83.81 91 LYS A CA 1
ATOM 712 C C . LYS A 1 91 ? 14.636 -9.272 -6.406 1.00 83.81 91 LYS A C 1
ATOM 714 O O . LYS A 1 91 ? 15.765 -9.535 -6.803 1.00 83.81 91 LYS A O 1
ATOM 719 N N . LYS A 1 92 ? 13.628 -8.945 -7.217 1.00 80.81 92 LYS A N 1
ATOM 720 C CA . LYS A 1 92 ? 13.727 -8.891 -8.681 1.00 80.81 92 LYS A CA 1
ATOM 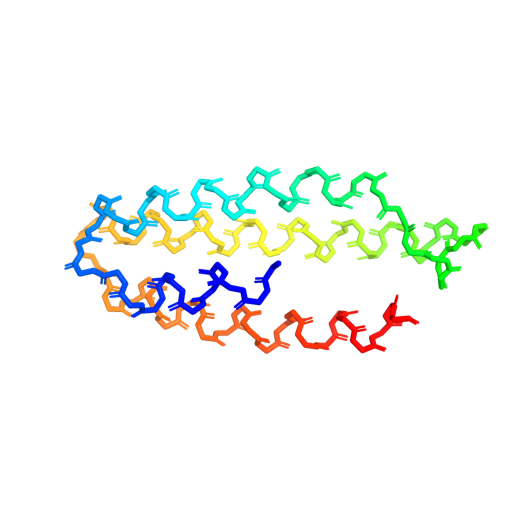721 C C . LYS A 1 92 ? 14.580 -7.723 -9.180 1.00 80.81 92 LYS A C 1
ATOM 723 O O . LYS A 1 92 ? 15.282 -7.888 -10.168 1.00 80.81 92 LYS A O 1
ATOM 728 N N . TYR A 1 93 ? 14.536 -6.583 -8.490 1.00 80.19 93 TYR A N 1
ATOM 729 C CA . TYR A 1 93 ? 15.184 -5.343 -8.933 1.00 80.19 93 TYR A CA 1
ATOM 730 C C . TYR A 1 93 ? 16.250 -4.807 -7.966 1.00 80.19 93 TYR A C 1
ATOM 732 O O . TYR A 1 93 ? 16.611 -3.632 -8.062 1.00 80.19 93 TYR A O 1
ATOM 740 N N . LYS A 1 94 ? 16.735 -5.621 -7.020 1.00 69.62 94 LYS A N 1
ATOM 741 C CA . LYS A 1 94 ? 17.831 -5.231 -6.118 1.00 69.62 94 LYS A CA 1
ATOM 742 C C . LYS A 1 94 ? 19.138 -4.996 -6.866 1.00 69.62 94 LYS A C 1
ATOM 744 O O . LYS A 1 94 ? 19.425 -5.779 -7.795 1.00 69.62 94 LYS A O 1
#

Foldseek 3Di:
DVVLLVQLLVDPALVSNLVSLVVLLVVLVVCLPPAFPQCPPPPVVNVVLNVLSVVLNVLSVVLSVCRVVVNSVVSNVSSVVSVVSVVVSVVNRD